Protein AF-A0A3D0KPG9-F1 (afdb_monomer)

Nearest PDB structures (foldseek):
  6wfm-assembly1_B  TM=2.813E-01  e=8.832E+00  Stenotrophomonas maltophilia K279a

Secondary structure (DSSP, 8-state):
-HHHHHHHHHHHHHHHHSTTSSS-HHHHHHHHHHHHHHHHHHTS-SSHHHHHHHHHHHHHHHH-GGGGPPPEEEEEEHHHHHHTT--STTSPEEEETTEEEEEEEEPPPHHHHHHHHHHTT-HHHHHHHHHHHH-----

Structure (mmCIF, N/CA/C/O backbone):
data_AF-A0A3D0KPG9-F1
#
_entry.id   AF-A0A3D0KPG9-F1
#
loop_
_atom_site.group_PDB
_atom_site.id
_atom_site.type_symbol
_atom_site.label_atom_id
_atom_site.label_alt_id
_atom_site.label_comp_id
_atom_site.label_asym_id
_atom_site.label_entity_id
_atom_site.label_seq_id
_atom_site.pdbx_PDB_ins_code
_atom_site.Cartn_x
_atom_site.Cartn_y
_atom_site.Cartn_z
_atom_site.occupancy
_atom_site.B_iso_or_equiv
_atom_site.auth_seq_id
_atom_site.auth_comp_id
_atom_site.auth_asym_id
_atom_site.auth_atom_id
_atom_site.pdbx_PDB_model_num
ATOM 1 N N . MET A 1 1 ? -11.110 31.122 -30.461 1.00 61.41 1 MET A N 1
ATOM 2 C CA . MET A 1 1 ? -11.518 29.719 -30.241 1.00 61.41 1 MET A CA 1
ATOM 3 C C . MET A 1 1 ? -10.305 28.814 -30.037 1.00 61.41 1 MET A C 1
ATOM 5 O O . MET A 1 1 ? -10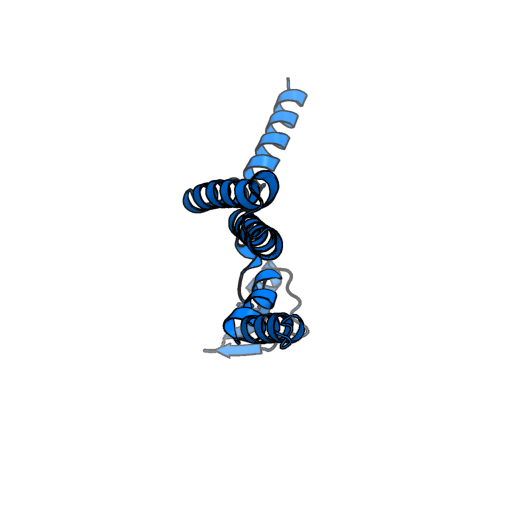.336 28.054 -29.087 1.00 61.41 1 MET A O 1
ATOM 9 N N . GLU A 1 2 ? -9.182 29.014 -30.742 1.00 79.12 2 GLU A N 1
ATOM 10 C CA . GLU A 1 2 ? -7.965 28.185 -30.573 1.00 79.12 2 GLU A CA 1
ATOM 11 C C . GLU A 1 2 ? -7.358 28.126 -29.157 1.00 79.12 2 GLU A C 1
ATOM 13 O O . GLU A 1 2 ? -6.892 27.072 -28.738 1.00 79.12 2 GLU A O 1
ATOM 18 N N . ILE A 1 3 ? -7.390 29.220 -28.383 1.00 84.44 3 ILE A N 1
ATOM 19 C CA . ILE A 1 3 ? -6.873 29.220 -26.997 1.00 84.44 3 ILE A CA 1
ATOM 20 C C . ILE A 1 3 ? -7.753 28.362 -26.074 1.00 84.44 3 ILE A C 1
ATOM 22 O O . ILE A 1 3 ? -7.243 27.682 -25.190 1.00 84.44 3 ILE A O 1
ATOM 26 N N . ILE A 1 4 ? -9.070 28.373 -26.292 1.00 85.38 4 ILE A N 1
ATOM 27 C CA . ILE A 1 4 ? -10.024 27.595 -25.491 1.00 85.38 4 ILE A CA 1
ATOM 28 C C . ILE A 1 4 ? -9.897 26.110 -25.843 1.00 85.38 4 ILE A C 1
ATOM 30 O O . ILE A 1 4 ? -9.859 25.283 -24.939 1.00 85.38 4 ILE A O 1
ATOM 34 N N . ASP A 1 5 ? -9.724 25.777 -27.123 1.00 86.88 5 ASP A N 1
ATOM 35 C CA . ASP A 1 5 ? -9.510 24.397 -27.572 1.00 86.88 5 ASP A CA 1
ATOM 36 C C . ASP A 1 5 ? -8.148 23.844 -27.121 1.00 86.88 5 ASP A C 1
ATOM 38 O O . ASP A 1 5 ? -8.049 22.685 -26.719 1.00 86.88 5 ASP A O 1
ATOM 42 N N . GLY A 1 6 ? -7.095 24.669 -27.130 1.00 86.00 6 GLY A N 1
ATOM 43 C CA . GLY A 1 6 ? -5.778 24.312 -26.594 1.00 86.00 6 GLY A CA 1
ATOM 44 C C . GLY A 1 6 ? -5.788 24.118 -25.075 1.00 86.00 6 GLY A C 1
ATOM 45 O O . GLY A 1 6 ? -5.205 23.161 -24.571 1.00 86.00 6 GLY A O 1
ATOM 46 N N . PHE A 1 7 ? -6.505 24.974 -24.345 1.00 90.06 7 PHE A N 1
ATOM 47 C CA . PHE A 1 7 ? -6.700 24.836 -22.901 1.00 90.06 7 PHE A CA 1
ATOM 48 C C . PHE A 1 7 ? -7.521 23.591 -22.547 1.00 90.06 7 PHE A C 1
ATOM 50 O O . PHE A 1 7 ? -7.141 22.841 -21.650 1.00 90.06 7 PHE A O 1
ATOM 57 N N . LEU A 1 8 ? -8.604 23.328 -23.283 1.00 87.12 8 LEU A N 1
ATOM 58 C CA . LEU A 1 8 ? -9.406 22.118 -23.117 1.00 87.12 8 LEU A CA 1
ATOM 59 C C . LEU A 1 8 ? -8.572 20.865 -23.388 1.00 87.12 8 LEU A C 1
ATOM 61 O O . LEU A 1 8 ? -8.614 19.953 -22.573 1.00 87.12 8 LEU A O 1
ATOM 65 N N . LYS A 1 9 ? -7.743 20.849 -24.441 1.00 88.38 9 LYS A N 1
ATOM 66 C CA . LYS A 1 9 ? -6.810 19.742 -24.717 1.00 88.38 9 LYS A CA 1
ATOM 67 C C . LYS A 1 9 ? -5.762 19.542 -23.625 1.00 88.38 9 LYS A C 1
ATOM 69 O O . LYS A 1 9 ? -5.415 18.406 -23.329 1.00 88.38 9 LYS A O 1
ATOM 74 N N . ALA A 1 10 ? -5.253 20.617 -23.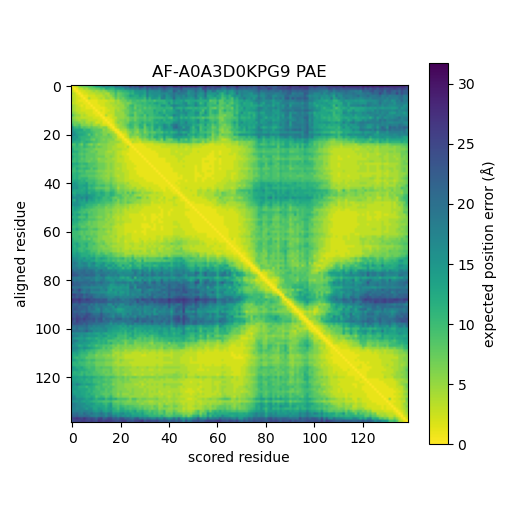027 1.00 87.38 10 ALA A N 1
ATOM 75 C CA . ALA A 1 10 ? -4.306 20.515 -21.920 1.00 87.38 10 ALA A CA 1
ATOM 76 C C . ALA A 1 10 ? -4.975 19.939 -20.662 1.00 87.38 10 ALA A C 1
ATOM 78 O O . ALA A 1 10 ? -4.402 19.073 -20.009 1.00 87.38 10 ALA A O 1
ATOM 79 N N . ILE A 1 11 ? -6.205 20.360 -20.348 1.00 86.62 11 ILE A N 1
ATOM 80 C CA . ILE A 1 11 ? -6.979 19.783 -19.240 1.00 86.62 11 ILE A CA 1
ATOM 81 C C . ILE A 1 11 ? -7.287 18.312 -19.509 1.00 86.62 11 ILE A C 1
ATOM 83 O O . ILE A 1 11 ? -7.071 17.485 -18.628 1.00 86.62 11 ILE A O 1
ATOM 87 N N . THR A 1 12 ? -7.768 17.965 -20.704 1.00 83.50 12 THR A N 1
ATOM 88 C CA . THR A 1 12 ? -8.061 16.565 -21.034 1.00 83.50 12 THR A CA 1
ATOM 89 C C . THR A 1 12 ? -6.792 15.726 -21.045 1.00 83.50 12 THR A C 1
ATOM 91 O O . THR A 1 12 ? -6.821 14.627 -20.514 1.00 83.50 12 THR A O 1
ATOM 94 N N . GLY A 1 13 ? -5.670 16.260 -21.536 1.00 82.62 13 GLY A N 1
ATOM 95 C CA . GLY A 1 13 ? -4.367 15.595 -21.494 1.00 82.62 13 GLY A CA 1
ATOM 96 C C . GLY A 1 13 ? -3.894 15.329 -20.067 1.00 82.62 13 GLY A C 1
ATOM 97 O O . GLY A 1 13 ? -3.505 14.212 -19.756 1.00 82.62 13 GLY A O 1
ATOM 98 N N . ILE A 1 14 ? -4.032 16.298 -19.154 1.00 84.50 14 ILE A N 1
ATOM 99 C CA . ILE A 1 14 ? -3.736 16.082 -17.729 1.00 84.50 14 ILE A CA 1
ATOM 100 C C . ILE A 1 14 ? -4.652 15.012 -17.142 1.00 84.50 14 ILE A C 1
ATOM 102 O O . ILE A 1 14 ? -4.190 14.206 -16.349 1.00 84.50 14 ILE A O 1
ATOM 106 N N . PHE A 1 15 ? -5.936 14.985 -17.499 1.00 76.31 15 PHE A N 1
ATOM 107 C CA . PHE A 1 15 ? -6.856 13.965 -16.996 1.00 76.31 15 PHE A CA 1
ATOM 108 C C . PHE A 1 15 ? -6.544 12.570 -17.558 1.00 76.31 15 PHE A C 1
ATOM 110 O O . PHE A 1 15 ? -6.539 11.611 -16.790 1.00 76.31 15 PHE A O 1
ATOM 117 N N . GLU A 1 16 ? -6.236 12.451 -18.848 1.00 76.12 16 GLU A N 1
ATOM 118 C CA . GLU A 1 16 ? -5.851 11.197 -19.514 1.00 76.12 16 GLU A CA 1
ATOM 119 C C . GLU A 1 16 ? -4.507 10.655 -19.017 1.00 76.12 16 GLU A C 1
ATOM 121 O O . GLU A 1 16 ? -4.374 9.452 -18.796 1.00 76.12 16 GLU A O 1
ATOM 126 N N . GLU A 1 17 ? -3.533 11.532 -18.779 1.00 72.62 17 GLU A N 1
ATOM 127 C CA . GLU A 1 17 ? -2.222 11.172 -18.229 1.00 72.62 17 GLU A CA 1
ATOM 128 C C . GLU A 1 17 ? -2.231 11.048 -16.704 1.00 72.62 17 GLU A C 1
ATOM 130 O O . GLU A 1 17 ? -1.383 10.358 -16.129 1.00 72.62 17 GLU A O 1
ATOM 135 N N . SER A 1 18 ? -3.193 11.677 -16.019 1.00 71.31 18 SER A N 1
ATOM 136 C CA . SER A 1 18 ? -3.400 11.437 -14.599 1.00 71.31 18 SER A CA 1
ATOM 137 C C . SER A 1 18 ? -3.778 9.972 -14.464 1.00 71.31 18 SER A C 1
ATOM 139 O O . SER A 1 18 ? -4.854 9.545 -14.880 1.00 71.31 18 SER A O 1
ATOM 141 N N . GLY A 1 19 ? -2.894 9.178 -13.861 1.00 69.25 19 GLY A N 1
ATOM 142 C CA . GLY A 1 19 ? -3.098 7.746 -13.613 1.00 69.25 19 GLY A CA 1
ATOM 143 C C . GLY A 1 19 ? -4.346 7.405 -12.782 1.00 69.25 19 GLY A C 1
ATOM 144 O O . GLY A 1 19 ? -4.512 6.264 -12.382 1.00 69.25 19 GLY A O 1
ATOM 145 N N . LEU A 1 20 ? -5.213 8.389 -12.523 1.00 72.56 20 LEU A N 1
ATOM 146 C CA . LEU A 1 20 ? -6.569 8.284 -12.019 1.00 72.56 20 LEU A CA 1
ATOM 147 C C . LEU A 1 20 ? -7.549 7.714 -13.045 1.00 72.56 20 LEU A C 1
ATOM 149 O O . LEU A 1 20 ? -8.514 7.103 -12.607 1.00 72.56 20 LEU A O 1
ATOM 153 N N . LEU A 1 21 ? -7.354 7.899 -14.359 1.00 68.50 21 LEU A N 1
ATOM 154 C CA . LEU A 1 21 ? -8.249 7.341 -15.394 1.00 68.50 21 LEU A CA 1
ATOM 155 C C . LEU A 1 21 ? -7.863 5.926 -15.842 1.00 68.50 21 LEU A C 1
ATOM 157 O O . LEU A 1 21 ? -8.676 5.222 -16.435 1.00 68.50 21 LEU A O 1
ATOM 161 N N . THR A 1 22 ? -6.647 5.483 -15.527 1.00 76.00 22 THR A N 1
ATOM 162 C CA . THR A 1 2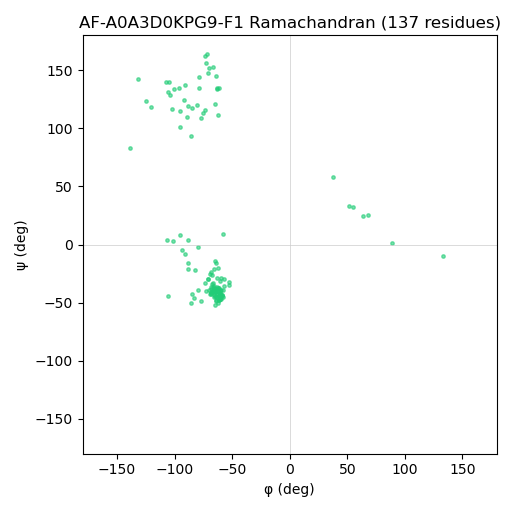2 ? -6.157 4.135 -15.853 1.00 76.00 22 THR A CA 1
ATOM 163 C C . THR A 1 22 ? -6.480 3.099 -14.768 1.00 76.00 22 THR A C 1
ATOM 165 O O . THR A 1 22 ? -6.077 1.940 -14.876 1.00 76.00 22 THR A O 1
ATOM 168 N N . LEU A 1 23 ? -7.212 3.492 -13.719 1.00 83.56 23 LEU A N 1
ATOM 169 C CA . LEU A 1 23 ? -7.560 2.631 -12.590 1.00 83.56 23 LEU A CA 1
ATOM 170 C C . LEU A 1 23 ? -8.719 1.686 -12.923 1.00 83.56 23 LEU A C 1
ATOM 172 O O . LEU A 1 23 ? -9.686 2.050 -13.592 1.00 83.56 23 LEU A O 1
ATOM 176 N N . ASN A 1 24 ? -8.669 0.469 -12.379 1.00 88.38 24 ASN A N 1
ATOM 177 C CA . ASN A 1 24 ? -9.790 -0.460 -12.485 1.00 88.38 24 ASN A CA 1
ATOM 178 C C . ASN A 1 24 ? -10.973 0.020 -11.637 1.00 88.38 24 ASN A C 1
ATOM 180 O O . ASN A 1 24 ? -10.798 0.615 -10.574 1.00 88.38 24 ASN A O 1
ATOM 184 N N . TRP A 1 25 ? -12.193 -0.348 -12.037 1.00 90.88 25 TRP A N 1
ATOM 185 C CA . TRP A 1 25 ? -13.412 -0.049 -11.271 1.00 90.88 25 TRP A CA 1
ATOM 186 C C . TRP A 1 25 ? -13.324 -0.515 -9.796 1.00 90.88 25 TRP A C 1
ATOM 188 O O . TRP A 1 25 ? -13.831 0.151 -8.895 1.00 90.88 25 TRP A O 1
ATOM 198 N N . GLN A 1 26 ? -12.601 -1.615 -9.541 1.00 93.69 26 GLN A N 1
ATOM 199 C CA . GLN A 1 26 ? -12.308 -2.157 -8.207 1.00 93.69 26 GLN A CA 1
ATOM 200 C C . GLN A 1 26 ? -11.547 -1.165 -7.314 1.00 93.69 26 GLN A C 1
ATOM 202 O O . GLN A 1 26 ? -11.844 -1.059 -6.124 1.00 93.69 26 GLN A O 1
ATOM 207 N N . ASN A 1 27 ? -10.597 -0.411 -7.877 1.00 92.75 27 ASN A N 1
ATOM 208 C CA . ASN A 1 27 ? -9.831 0.580 -7.129 1.00 92.75 27 ASN A CA 1
ATOM 209 C C . ASN A 1 27 ? -10.738 1.708 -6.632 1.00 92.75 27 ASN A C 1
ATOM 211 O O . ASN A 1 27 ? -10.635 2.099 -5.474 1.00 92.75 27 ASN A O 1
ATOM 215 N N . TYR A 1 28 ? -11.691 2.167 -7.448 1.00 92.50 28 TYR A N 1
ATOM 216 C CA . TYR A 1 28 ? -12.658 3.185 -7.021 1.00 92.50 28 TYR A CA 1
ATOM 217 C C . TYR A 1 28 ? -13.592 2.684 -5.915 1.00 92.50 28 TYR A C 1
ATOM 219 O O . TYR A 1 28 ? -13.889 3.431 -4.982 1.00 92.50 28 TYR A O 1
ATOM 227 N N . VAL A 1 29 ? -14.013 1.414 -5.965 1.00 95.50 29 VAL A N 1
ATOM 228 C CA . VAL A 1 29 ? -14.790 0.796 -4.875 1.00 95.50 29 VAL A CA 1
ATOM 229 C C . VAL A 1 29 ? -13.982 0.799 -3.578 1.00 95.50 29 VAL A C 1
ATOM 231 O O . VAL A 1 29 ? -14.480 1.226 -2.538 1.00 95.50 29 VAL A O 1
ATOM 234 N N . MET A 1 30 ? -12.717 0.388 -3.632 1.00 95.81 30 MET A N 1
ATOM 235 C CA . MET A 1 30 ? -11.844 0.385 -2.458 1.00 95.81 30 MET A CA 1
ATOM 236 C C . MET A 1 30 ? -11.521 1.797 -1.955 1.00 95.81 30 MET A C 1
ATOM 238 O O . MET A 1 30 ? -11.434 1.998 -0.746 1.00 95.81 30 MET A O 1
ATOM 242 N N . ILE A 1 31 ? -11.415 2.793 -2.841 1.00 95.00 31 ILE A N 1
ATOM 243 C CA . ILE A 1 31 ? -11.294 4.208 -2.460 1.00 95.00 31 ILE A CA 1
ATOM 244 C C . ILE A 1 31 ? -12.535 4.645 -1.675 1.00 95.00 31 ILE A C 1
ATOM 246 O O . ILE A 1 31 ? -12.395 5.206 -0.587 1.00 95.00 31 ILE A O 1
ATOM 250 N N . ALA A 1 32 ? -13.741 4.329 -2.155 1.00 96.12 32 ALA A N 1
ATOM 251 C CA . ALA A 1 32 ? -14.974 4.637 -1.432 1.00 96.12 32 ALA A CA 1
ATOM 252 C C . ALA A 1 32 ? -14.997 3.978 -0.041 1.00 96.12 32 ALA A C 1
ATOM 254 O O . ALA A 1 32 ? -15.304 4.642 0.950 1.00 96.12 32 ALA A O 1
ATOM 255 N N . VAL A 1 33 ? -14.590 2.707 0.059 1.00 96.94 33 VAL A N 1
ATOM 256 C CA . VAL A 1 33 ? -14.458 2.002 1.346 1.00 96.94 33 VAL A CA 1
ATOM 257 C C . VAL A 1 33 ? -13.430 2.684 2.251 1.00 96.94 33 VAL A C 1
ATOM 259 O O . VAL A 1 33 ? -13.713 2.912 3.426 1.00 96.94 33 VAL A O 1
ATOM 262 N N . SER A 1 34 ? -12.266 3.071 1.726 1.00 96.69 34 SER A N 1
ATOM 263 C CA . SER A 1 34 ? -11.226 3.742 2.515 1.00 96.69 34 SER A CA 1
ATOM 264 C C . SER A 1 34 ? -11.705 5.079 3.091 1.00 96.69 34 SER A C 1
ATOM 266 O O . SER A 1 34 ? -11.439 5.376 4.253 1.00 96.69 34 SER A O 1
ATOM 268 N N . ILE A 1 35 ? -12.506 5.843 2.340 1.00 97.06 35 ILE A N 1
ATOM 269 C CA . ILE A 1 35 ? -13.119 7.093 2.809 1.00 97.06 35 ILE A CA 1
ATOM 270 C C . ILE A 1 35 ? -14.137 6.819 3.922 1.00 97.06 35 ILE A C 1
ATOM 272 O O . ILE A 1 35 ? -14.173 7.547 4.917 1.00 97.06 35 ILE A O 1
ATOM 276 N N . VAL A 1 36 ? -14.935 5.753 3.805 1.00 96.94 36 VAL A N 1
ATOM 277 C CA . VAL A 1 36 ? -15.856 5.331 4.874 1.00 96.94 36 VAL A CA 1
ATOM 278 C C . VAL A 1 36 ? -15.081 4.973 6.144 1.00 96.94 36 VAL A C 1
ATOM 280 O O . VAL A 1 36 ? -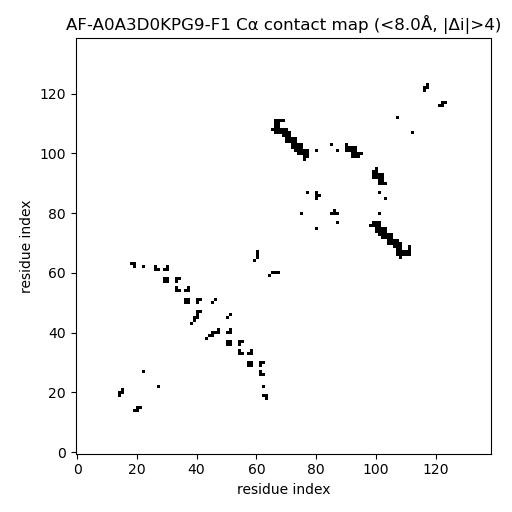15.458 5.416 7.229 1.00 96.94 36 VAL A O 1
ATOM 283 N N . LEU A 1 37 ? -13.978 4.231 6.032 1.00 96.50 37 LEU A N 1
ATOM 284 C CA . LEU A 1 37 ? -13.138 3.878 7.181 1.00 96.50 37 LEU A CA 1
ATOM 285 C C . LEU A 1 37 ? -12.457 5.107 7.805 1.00 96.50 37 LEU A C 1
ATOM 287 O O . LEU A 1 37 ? -12.449 5.232 9.029 1.00 96.50 37 LEU A O 1
ATOM 291 N N . LEU A 1 38 ? -11.973 6.058 6.997 1.00 96.56 38 LEU A N 1
ATOM 292 C CA . LEU A 1 38 ? -11.459 7.347 7.484 1.00 96.56 38 LEU A CA 1
ATOM 293 C C . LEU A 1 38 ? -12.534 8.119 8.263 1.00 96.56 38 LEU A C 1
ATOM 295 O O . LEU A 1 38 ? -12.268 8.643 9.344 1.00 96.56 38 LEU A O 1
ATOM 299 N N . TYR A 1 39 ? -13.769 8.154 7.755 1.00 96.44 39 TYR A N 1
ATOM 300 C CA . TYR A 1 39 ? -14.894 8.787 8.444 1.00 96.44 39 TYR A CA 1
ATOM 301 C C . TYR A 1 39 ? -15.195 8.123 9.796 1.00 96.44 39 TYR A C 1
ATOM 303 O O . TYR A 1 39 ? -15.436 8.817 10.789 1.00 96.44 39 TYR A O 1
ATOM 311 N N . LEU A 1 40 ? -15.161 6.790 9.855 1.00 96.62 40 LEU A N 1
ATOM 312 C CA . LEU A 1 40 ? -15.343 6.030 11.093 1.00 96.62 40 LEU A CA 1
ATOM 313 C C . LEU A 1 40 ? -14.225 6.308 12.109 1.00 96.62 40 LEU A C 1
ATOM 315 O O . LEU A 1 40 ? -14.527 6.505 13.287 1.00 96.62 40 LEU A O 1
ATOM 319 N N . ALA A 1 41 ? -12.975 6.402 11.655 1.00 96.25 41 ALA A N 1
ATOM 320 C CA . ALA A 1 41 ? -11.829 6.705 12.510 1.00 96.25 41 ALA A CA 1
ATOM 321 C C . ALA A 1 41 ? -11.903 8.126 13.094 1.00 96.25 41 ALA A C 1
ATOM 323 O O . ALA A 1 41 ? -11.689 8.316 14.286 1.00 96.25 41 ALA A O 1
ATOM 324 N N . ILE A 1 42 ? -12.242 9.130 12.274 1.00 96.12 42 ILE A N 1
ATOM 325 C CA . ILE A 1 42 ? -12.184 10.547 12.674 1.00 96.12 42 ILE A CA 1
ATOM 326 C C . ILE A 1 42 ? -13.459 10.990 13.393 1.00 96.12 42 ILE A C 1
ATOM 328 O O . ILE A 1 42 ? -13.396 11.598 14.458 1.00 96.12 42 ILE A O 1
ATOM 332 N N . LYS A 1 43 ? -14.639 10.724 12.826 1.00 96.38 43 LYS A N 1
ATOM 333 C CA . LYS A 1 43 ? -15.890 11.238 13.403 1.00 96.38 43 LYS A CA 1
ATOM 334 C C . LYS A 1 43 ? -16.423 10.336 14.503 1.00 96.38 43 LYS A C 1
ATOM 336 O O . LYS A 1 43 ? -16.908 10.833 15.513 1.00 96.38 43 LYS A O 1
ATOM 341 N N . LYS A 1 44 ? -16.388 9.019 14.286 1.00 93.19 44 LYS A N 1
ATOM 342 C CA . LYS A 1 44 ? -16.921 8.045 15.247 1.00 93.19 44 LYS A CA 1
ATOM 343 C C . LYS A 1 44 ? -15.873 7.501 16.215 1.00 93.19 44 LYS A C 1
ATOM 345 O O . LYS A 1 44 ? -16.257 6.785 17.131 1.00 93.19 44 LYS A O 1
ATOM 350 N N . GLN A 1 45 ? -14.599 7.872 16.048 1.00 91.94 45 GLN A N 1
ATOM 351 C CA . GLN A 1 45 ? -13.511 7.508 16.960 1.00 91.94 45 GLN A CA 1
ATOM 352 C C . GLN A 1 45 ? -13.391 5.988 17.170 1.00 91.94 45 GLN A C 1
ATOM 354 O O . GLN A 1 45 ? -13.001 5.526 18.240 1.00 91.94 45 GLN A O 1
ATOM 359 N N . TYR A 1 46 ? -13.724 5.193 16.147 1.00 92.44 46 TYR A N 1
ATOM 360 C CA . TYR A 1 46 ? -13.453 3.759 16.175 1.00 92.44 46 TYR A CA 1
ATOM 361 C C . TYR A 1 46 ? -11.959 3.537 15.939 1.00 92.44 46 TYR A C 1
ATOM 363 O O . TYR A 1 46 ? -11.465 3.847 14.857 1.00 92.44 46 TYR A O 1
ATOM 371 N N . GLU A 1 47 ? -11.261 3.047 16.969 1.00 92.75 47 GLU A N 1
ATOM 372 C CA . GLU A 1 47 ? -9.823 2.729 16.971 1.00 92.75 47 GLU A CA 1
ATOM 373 C C . GLU A 1 47 ? -8.970 3.725 16.161 1.00 92.75 47 GLU A C 1
ATOM 375 O O . GLU A 1 47 ? -8.273 3.332 15.223 1.00 92.75 47 GLU A O 1
ATOM 380 N N . PRO A 1 48 ? -9.006 5.030 16.491 1.00 90.12 48 PRO A N 1
ATOM 381 C CA . PRO A 1 48 ? -8.441 6.075 15.638 1.00 90.12 48 PRO A CA 1
ATOM 382 C C . PRO A 1 48 ? -6.938 5.889 15.399 1.00 90.12 48 PRO A C 1
ATOM 384 O O . PRO A 1 48 ? -6.430 6.251 14.344 1.00 90.12 48 PRO A O 1
ATOM 387 N N . LEU A 1 49 ? -6.238 5.276 16.356 1.00 92.50 49 LEU A N 1
ATOM 388 C CA . LEU A 1 49 ? -4.804 5.000 16.292 1.00 92.50 49 LEU A CA 1
ATOM 389 C C . LEU A 1 49 ? -4.436 3.967 15.217 1.00 92.50 49 LEU A C 1
ATOM 391 O O . LEU A 1 49 ? -3.377 4.087 14.610 1.00 92.50 49 LEU A O 1
ATOM 395 N N . LEU A 1 50 ? -5.293 2.971 14.969 1.00 92.94 50 LEU A N 1
ATOM 396 C CA . LEU A 1 50 ? -5.024 1.889 14.013 1.00 92.94 50 LEU A CA 1
ATOM 397 C C . LEU A 1 50 ? -5.827 2.056 12.723 1.00 92.94 50 LEU A C 1
ATOM 399 O O . LEU A 1 50 ? -5.280 1.927 11.627 1.00 92.94 50 LEU A O 1
ATOM 403 N N . LEU A 1 51 ? -7.113 2.392 12.835 1.00 95.00 51 LEU A N 1
ATOM 404 C CA . LEU A 1 51 ? -8.026 2.474 11.700 1.00 95.00 51 LEU A CA 1
ATOM 405 C C . LEU A 1 51 ? -7.655 3.614 10.744 1.00 95.00 51 LEU A C 1
ATOM 407 O O . LEU A 1 51 ? -7.759 3.442 9.532 1.00 95.00 51 LEU A O 1
ATOM 411 N N . LEU A 1 52 ? -7.185 4.757 11.262 1.00 95.81 52 LEU A N 1
ATOM 412 C CA . LEU A 1 52 ? -6.797 5.902 10.434 1.00 95.81 52 LEU A CA 1
ATOM 413 C C . LEU A 1 52 ? -5.577 5.579 9.541 1.00 95.81 52 LEU A C 1
ATOM 415 O O . LEU A 1 52 ? -5.705 5.740 8.324 1.00 95.81 52 LEU A O 1
ATOM 419 N N . PRO A 1 53 ? -4.437 5.069 10.063 1.00 94.69 53 PRO A N 1
ATOM 420 C CA . PRO A 1 53 ? -3.332 4.621 9.213 1.00 94.69 53 PRO A CA 1
ATOM 421 C C . PRO A 1 53 ? -3.721 3.528 8.213 1.00 94.69 53 PRO A C 1
ATOM 423 O O . PRO A 1 53 ? -3.281 3.572 7.064 1.00 94.69 53 PRO A O 1
ATOM 426 N N . ILE A 1 54 ? -4.564 2.569 8.615 1.00 95.31 54 ILE A N 1
ATOM 427 C CA . ILE A 1 54 ? -5.024 1.489 7.726 1.00 95.31 54 ILE A CA 1
ATOM 428 C C . ILE A 1 54 ? -5.849 2.055 6.569 1.00 95.31 54 ILE A C 1
ATOM 430 O O . ILE A 1 54 ? -5.595 1.732 5.407 1.00 95.31 54 ILE A O 1
ATOM 434 N N . ALA A 1 55 ? -6.818 2.921 6.865 1.00 96.69 55 ALA A N 1
ATOM 435 C CA . ALA A 1 55 ? -7.675 3.526 5.856 1.00 96.69 55 ALA A CA 1
ATOM 436 C C . ALA A 1 55 ? -6.880 4.443 4.914 1.00 96.69 55 ALA A C 1
ATOM 438 O O . ALA A 1 55 ? -7.095 4.422 3.704 1.00 96.69 55 ALA A O 1
ATOM 439 N N . PHE A 1 56 ? -5.901 5.182 5.439 1.00 96.06 56 PHE A N 1
ATOM 440 C CA . PHE A 1 56 ? -4.996 5.990 4.624 1.00 96.06 56 PHE A CA 1
ATOM 441 C C . PHE A 1 56 ? -4.106 5.132 3.712 1.00 96.06 56 PHE A C 1
ATOM 443 O O . PHE A 1 56 ? -3.987 5.415 2.521 1.00 96.06 56 PHE A O 1
ATOM 450 N N . GLY A 1 57 ? -3.538 4.039 4.228 1.00 95.00 57 GLY A N 1
ATOM 451 C CA . GLY A 1 57 ? -2.777 3.083 3.421 1.00 95.00 57 GLY A CA 1
ATOM 452 C C . GLY A 1 57 ? -3.622 2.467 2.304 1.00 95.00 57 GLY A C 1
ATOM 453 O O . GLY A 1 57 ? -3.176 2.414 1.159 1.00 95.00 57 GLY A O 1
ATOM 454 N N . MET A 1 58 ? -4.865 2.077 2.613 1.00 94.94 58 MET A N 1
ATOM 455 C CA . MET A 1 58 ? -5.839 1.566 1.641 1.00 94.94 58 MET A CA 1
ATOM 456 C C . MET A 1 58 ? -6.164 2.596 0.553 1.00 94.94 58 MET A C 1
ATOM 458 O O . MET A 1 58 ? -6.254 2.230 -0.618 1.00 94.94 58 MET A O 1
ATOM 462 N N . LEU A 1 59 ? -6.308 3.872 0.914 1.00 95.38 59 LEU A N 1
ATOM 463 C CA . LEU A 1 59 ? -6.532 4.954 -0.043 1.00 95.38 59 LEU A CA 1
ATOM 464 C C . LEU A 1 59 ? -5.345 5.087 -1.010 1.00 95.38 59 LEU A C 1
ATOM 466 O O . LEU A 1 59 ? -5.542 5.078 -2.223 1.00 95.38 59 LEU A O 1
ATOM 470 N N . LEU A 1 60 ? -4.115 5.151 -0.489 1.00 94.06 60 LEU A N 1
ATOM 471 C CA . LEU A 1 60 ? -2.912 5.359 -1.302 1.00 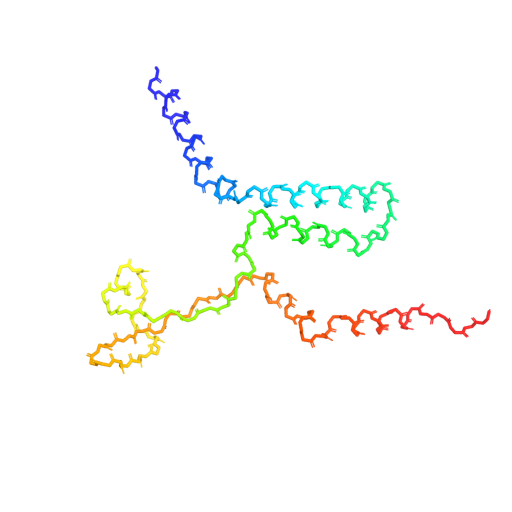94.06 60 LEU A CA 1
ATOM 472 C C . LEU A 1 60 ? -2.657 4.227 -2.303 1.00 94.06 60 LEU A C 1
ATOM 474 O O . LEU A 1 60 ? -2.387 4.504 -3.471 1.00 94.06 60 LEU A O 1
ATOM 478 N N . VAL A 1 61 ? -2.772 2.962 -1.884 1.00 93.12 61 VAL A N 1
ATOM 479 C CA . VAL A 1 61 ? -2.536 1.819 -2.791 1.00 93.12 61 VAL A CA 1
ATOM 480 C C . VAL A 1 61 ? -3.594 1.702 -3.884 1.00 93.12 61 VAL A C 1
ATOM 482 O O . VAL A 1 61 ? -3.310 1.160 -4.946 1.00 93.12 61 VAL A O 1
ATOM 485 N N . ASN A 1 62 ? -4.809 2.202 -3.650 1.00 92.81 62 ASN A N 1
ATOM 486 C CA . ASN A 1 62 ? -5.859 2.196 -4.667 1.00 92.81 62 ASN A CA 1
ATOM 487 C C . ASN A 1 62 ? -5.833 3.440 -5.558 1.00 92.81 62 ASN A C 1
ATOM 489 O O . ASN A 1 62 ? -6.347 3.380 -6.669 1.00 92.81 62 ASN A O 1
ATOM 493 N N . LEU A 1 63 ? -5.213 4.531 -5.106 1.00 91.50 63 LEU A N 1
ATOM 494 C CA . LEU A 1 63 ? -4.976 5.725 -5.915 1.00 91.50 63 LEU A CA 1
ATOM 495 C C . LEU A 1 63 ? -3.769 5.556 -6.848 1.00 91.50 63 LEU A C 1
ATOM 497 O O . LEU A 1 63 ? -3.806 5.999 -7.990 1.00 91.50 63 LEU A O 1
ATOM 501 N N . TYR A 1 64 ? -2.702 4.912 -6.365 1.00 90.31 64 TYR A N 1
ATOM 502 C CA . TYR A 1 64 ? -1.478 4.668 -7.127 1.00 90.31 64 TYR A CA 1
ATOM 503 C C . TYR A 1 64 ? -0.936 3.249 -6.867 1.00 90.31 64 TYR A C 1
ATOM 505 O O . TYR A 1 64 ? -0.033 3.071 -6.047 1.00 90.31 64 TYR A O 1
ATOM 513 N N . PRO A 1 65 ? -1.451 2.220 -7.569 1.00 88.56 65 PRO A N 1
ATOM 514 C CA . PRO A 1 65 ? -1.104 0.817 -7.310 1.00 88.56 65 PRO A CA 1
ATOM 515 C C . PRO A 1 65 ? 0.391 0.485 -7.403 1.00 88.56 65 PRO A C 1
ATOM 517 O O . PRO A 1 65 ? 0.882 -0.376 -6.670 1.00 88.56 65 PRO A O 1
ATOM 520 N N . ALA A 1 66 ? 1.144 1.201 -8.244 1.00 87.94 66 ALA A N 1
ATOM 521 C CA . ALA A 1 66 ? 2.570 0.947 -8.448 1.00 87.94 66 ALA A CA 1
ATOM 522 C C . ALA A 1 66 ? 3.434 1.191 -7.193 1.00 87.94 66 ALA A C 1
ATOM 524 O O . ALA A 1 66 ? 4.546 0.672 -7.104 1.00 87.94 66 ALA A O 1
ATOM 525 N N . ILE A 1 67 ? 2.923 1.893 -6.172 1.00 89.88 67 ILE A N 1
ATOM 526 C CA . ILE A 1 67 ? 3.613 2.079 -4.882 1.00 89.88 67 ILE A CA 1
ATOM 527 C C . ILE A 1 67 ? 3.810 0.775 -4.088 1.00 89.88 67 ILE A C 1
ATOM 529 O O . ILE A 1 67 ? 4.578 0.746 -3.123 1.00 89.88 67 ILE A O 1
ATOM 533 N N . MET A 1 68 ? 3.115 -0.296 -4.481 1.00 92.38 68 MET A N 1
ATOM 534 C CA . MET A 1 68 ? 3.201 -1.626 -3.877 1.00 92.38 68 MET A CA 1
ATOM 535 C C . MET A 1 68 ? 3.949 -2.629 -4.771 1.00 92.38 68 MET A C 1
ATOM 537 O O . MET A 1 68 ? 4.039 -3.809 -4.422 1.00 92.38 68 MET A O 1
ATOM 541 N N . ASN A 1 69 ? 4.494 -2.193 -5.913 1.00 91.75 69 ASN A N 1
ATOM 542 C CA . ASN A 1 69 ? 5.189 -3.099 -6.821 1.00 91.75 69 ASN A CA 1
ATOM 543 C C . ASN A 1 69 ? 6.433 -3.703 -6.148 1.00 91.7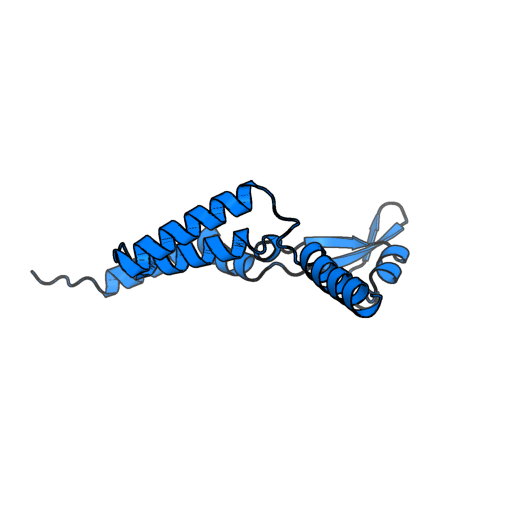5 69 ASN A C 1
ATOM 545 O O . ASN A 1 69 ? 7.204 -2.971 -5.514 1.00 91.75 69 ASN A O 1
ATOM 549 N N . PRO A 1 70 ? 6.649 -5.024 -6.280 1.00 89.88 70 PRO A N 1
ATOM 550 C CA . PRO A 1 70 ? 7.880 -5.650 -5.830 1.00 89.88 70 PRO A CA 1
ATOM 551 C C . PRO A 1 70 ? 9.065 -5.171 -6.681 1.00 89.88 70 PRO A C 1
ATOM 553 O O . PRO A 1 70 ? 8.877 -4.838 -7.853 1.00 89.88 70 PRO A O 1
ATOM 556 N N . PRO A 1 71 ? 10.291 -5.173 -6.130 1.00 89.44 71 PRO A N 1
ATOM 557 C CA . PRO A 1 71 ? 11.482 -4.975 -6.939 1.00 89.44 71 PRO A CA 1
ATOM 558 C C . PRO A 1 71 ? 11.584 -6.101 -7.972 1.00 89.44 71 PRO A C 1
ATOM 560 O O . PRO A 1 71 ? 11.403 -7.277 -7.642 1.00 89.44 71 PRO A O 1
ATOM 563 N N . SER A 1 72 ? 11.884 -5.746 -9.215 1.00 84.25 72 SER A N 1
ATOM 564 C CA . SER A 1 72 ? 12.007 -6.695 -10.321 1.00 84.25 72 SER A CA 1
ATOM 565 C C . SER A 1 72 ? 13.284 -6.438 -11.098 1.00 84.25 72 SER A C 1
ATOM 567 O O . SER A 1 72 ? 13.651 -5.290 -11.326 1.00 84.25 72 SER A O 1
ATOM 569 N N . VAL A 1 73 ? 13.936 -7.506 -11.547 1.00 82.50 73 VAL A N 1
ATOM 570 C CA . VAL A 1 73 ? 15.078 -7.413 -12.457 1.00 82.50 73 VAL A CA 1
ATOM 571 C C . VAL A 1 73 ? 14.586 -7.770 -13.847 1.00 82.50 73 VAL A C 1
ATOM 573 O O . VAL A 1 73 ? 14.129 -8.891 -14.075 1.00 82.50 73 VAL A O 1
ATOM 576 N N . GLN A 1 74 ? 14.650 -6.813 -14.767 1.00 80.00 74 GLN A N 1
ATOM 577 C CA . GLN A 1 74 ? 14.326 -7.059 -16.164 1.00 80.00 74 GLN A CA 1
ATOM 578 C C . GLN A 1 74 ? 15.611 -7.345 -16.940 1.00 80.00 74 GLN A C 1
ATOM 580 O O . GLN A 1 74 ? 16.608 -6.645 -16.788 1.00 80.00 74 GLN A O 1
ATOM 585 N N . LEU A 1 75 ? 15.583 -8.380 -17.777 1.00 78.19 75 LEU A N 1
ATOM 586 C CA . LEU A 1 75 ? 16.674 -8.717 -18.689 1.00 78.19 75 LEU A CA 1
ATOM 587 C C . LEU A 1 75 ? 16.449 -7.979 -20.010 1.00 78.19 75 LEU A C 1
ATOM 589 O O . LEU A 1 75 ? 15.519 -8.312 -20.745 1.00 78.19 75 LEU A O 1
ATOM 593 N N . LEU A 1 76 ? 17.276 -6.977 -20.301 1.00 76.12 76 LEU A N 1
ATOM 594 C CA . LEU A 1 76 ? 17.186 -6.177 -21.521 1.00 76.12 76 LEU A CA 1
ATOM 595 C C . LEU A 1 76 ? 18.312 -6.517 -22.485 1.00 76.12 76 LEU A C 1
ATOM 597 O O . LEU A 1 76 ? 19.454 -6.692 -22.087 1.00 76.12 76 LEU A O 1
ATOM 601 N N . THR A 1 77 ? 18.014 -6.576 -23.773 1.00 75.62 77 THR A N 1
ATOM 602 C CA . THR A 1 77 ? 19.058 -6.647 -24.808 1.00 75.62 77 THR A CA 1
ATOM 603 C C . THR A 1 77 ? 19.751 -5.291 -24.982 1.00 75.62 77 THR A C 1
ATOM 605 O O . THR A 1 77 ? 19.205 -4.258 -24.596 1.00 75.62 77 THR A O 1
ATOM 608 N N . ALA A 1 78 ? 20.934 -5.269 -25.609 1.00 70.19 78 ALA A N 1
ATOM 609 C CA . ALA A 1 78 ? 21.671 -4.027 -25.883 1.00 70.19 78 ALA A CA 1
ATOM 610 C C . ALA A 1 78 ? 20.820 -2.964 -26.617 1.00 70.19 78 ALA A C 1
ATOM 612 O O . ALA A 1 78 ? 20.928 -1.773 -26.331 1.00 70.19 78 ALA A O 1
ATOM 613 N N . GLU A 1 79 ? 19.927 -3.400 -27.511 1.00 69.75 79 GLU A N 1
ATOM 614 C CA . GLU A 1 79 ? 18.999 -2.528 -28.241 1.00 69.75 79 GLU A CA 1
ATOM 615 C C . GLU A 1 79 ? 17.914 -1.935 -27.327 1.00 69.75 79 GLU A C 1
ATOM 617 O O . GLU A 1 79 ? 17.579 -0.755 -27.423 1.00 69.75 79 GLU A O 1
ATOM 622 N N . GLN A 1 80 ? 17.395 -2.729 -26.388 1.00 71.62 80 GLN A N 1
ATOM 623 C CA . GLN A 1 80 ? 16.375 -2.287 -25.434 1.00 71.62 80 GLN A CA 1
ATOM 624 C C . GLN A 1 80 ? 16.950 -1.359 -24.361 1.00 71.62 80 GLN A C 1
ATOM 626 O O . GLN A 1 80 ? 16.268 -0.429 -23.936 1.00 71.62 80 GLN A O 1
ATOM 631 N N . CYS A 1 81 ? 18.203 -1.563 -23.951 1.00 62.53 81 CYS A N 1
ATOM 632 C CA . CYS A 1 81 ? 18.893 -0.647 -23.043 1.00 62.53 81 CYS A CA 1
ATOM 633 C C . CYS A 1 81 ? 19.088 0.737 -23.674 1.00 62.53 81 CYS A C 1
ATOM 635 O O . CYS A 1 81 ? 18.855 1.744 -23.009 1.00 62.53 81 CYS A O 1
ATOM 637 N N . ALA A 1 82 ? 19.430 0.793 -24.967 1.00 66.38 82 ALA A N 1
ATOM 638 C CA . ALA A 1 82 ? 19.520 2.052 -25.706 1.00 66.38 82 ALA A CA 1
ATOM 639 C C . ALA A 1 82 ? 18.153 2.752 -25.831 1.00 66.38 82 ALA A C 1
ATOM 641 O O . ALA A 1 82 ? 18.076 3.969 -25.684 1.00 66.38 82 ALA A O 1
ATOM 642 N N . ALA A 1 83 ? 17.070 1.991 -26.037 1.00 67.38 83 ALA A N 1
ATOM 643 C CA . ALA A 1 83 ? 15.708 2.526 -26.128 1.00 67.38 83 ALA A CA 1
ATOM 644 C C . ALA A 1 83 ? 15.142 3.023 -24.783 1.00 67.38 83 ALA A C 1
ATOM 646 O O . ALA A 1 83 ? 14.328 3.942 -24.766 1.00 67.38 83 ALA A O 1
ATOM 647 N N . GLN A 1 84 ? 15.560 2.432 -23.660 1.00 68.50 84 GLN A N 1
ATOM 648 C CA . GLN A 1 84 ? 15.132 2.842 -22.316 1.00 68.50 84 GLN A CA 1
ATOM 649 C C . GLN A 1 84 ? 16.106 3.816 -21.631 1.00 68.50 84 GLN A C 1
ATOM 651 O O . GLN A 1 84 ? 15.928 4.109 -20.452 1.00 68.50 84 GLN A O 1
ATOM 656 N N . HIS A 1 85 ? 17.123 4.318 -22.346 1.00 67.44 85 HIS A N 1
ATOM 657 C CA . HIS A 1 85 ? 18.185 5.170 -21.789 1.00 67.44 85 HIS A CA 1
ATOM 658 C C . HIS A 1 85 ? 18.858 4.572 -20.539 1.00 67.44 85 HIS A C 1
ATOM 660 O O . HIS A 1 85 ? 19.273 5.292 -19.633 1.00 67.44 85 HIS A O 1
ATOM 666 N N . VAL A 1 86 ? 18.960 3.244 -20.484 1.00 66.56 86 VAL A N 1
ATOM 667 C CA . VAL A 1 86 ? 19.592 2.515 -19.381 1.00 66.56 86 VAL A CA 1
ATOM 668 C C . VAL A 1 86 ? 21.077 2.384 -19.701 1.00 66.56 86 VAL A C 1
ATOM 670 O O . VAL A 1 86 ? 21.448 1.805 -20.725 1.00 66.56 86 VAL A O 1
ATOM 673 N N . GLU A 1 87 ? 21.938 2.934 -18.846 1.00 64.69 87 GLU A N 1
ATOM 674 C CA . GLU A 1 87 ? 23.385 2.898 -19.053 1.00 64.69 87 GLU A CA 1
ATOM 675 C C . GLU A 1 87 ? 23.920 1.464 -18.989 1.00 64.69 87 GLU A C 1
ATOM 677 O O . GLU A 1 87 ? 23.831 0.793 -17.971 1.00 64.69 87 GLU A O 1
ATOM 682 N N . LEU A 1 88 ? 24.552 0.995 -20.068 1.00 63.16 88 LEU A N 1
ATOM 683 C CA . LEU A 1 88 ? 25.164 -0.341 -20.121 1.00 63.16 88 LEU A CA 1
ATOM 684 C C . LEU A 1 88 ? 26.299 -0.542 -19.097 1.00 63.16 88 LEU A C 1
ATOM 686 O O . LEU A 1 88 ? 26.673 -1.680 -18.801 1.00 63.16 88 LEU A O 1
ATOM 690 N N . ALA A 1 89 ? 26.886 0.545 -18.595 1.00 57.06 89 ALA A N 1
ATOM 691 C CA . ALA A 1 89 ? 28.033 0.522 -17.700 1.00 57.06 89 ALA A CA 1
ATOM 692 C C . ALA A 1 89 ? 27.577 0.368 -16.239 1.00 57.06 89 ALA A C 1
ATOM 694 O O . ALA A 1 89 ? 27.291 1.347 -15.563 1.00 57.06 89 ALA A O 1
ATOM 695 N N . GLY A 1 90 ? 27.528 -0.873 -15.746 1.00 63.72 90 GLY A N 1
ATOM 696 C CA . GLY A 1 90 ? 27.258 -1.169 -14.329 1.00 63.72 90 GLY A CA 1
ATOM 697 C C . GLY A 1 90 ? 26.216 -2.258 -14.079 1.00 63.72 90 GLY A C 1
ATOM 698 O O . GLY A 1 90 ? 26.095 -2.734 -12.952 1.00 63.72 90 GLY A O 1
ATOM 699 N N . HIS A 1 91 ? 25.503 -2.697 -15.118 1.00 69.00 91 HIS A N 1
ATOM 700 C CA . HIS A 1 91 ? 24.512 -3.768 -15.024 1.00 69.00 91 HIS A CA 1
ATOM 701 C C . HIS A 1 91 ? 25.121 -5.146 -15.302 1.00 69.00 91 HIS A C 1
ATOM 703 O O . HIS A 1 91 ? 25.919 -5.316 -16.228 1.00 69.00 91 HIS A O 1
ATOM 709 N N . ALA A 1 92 ? 24.739 -6.140 -14.494 1.00 69.00 92 ALA A N 1
ATOM 710 C CA . ALA A 1 92 ? 25.197 -7.514 -14.657 1.00 69.00 92 ALA A CA 1
ATOM 711 C C . ALA A 1 92 ? 24.715 -8.078 -16.002 1.00 69.00 92 ALA A C 1
ATOM 713 O O . ALA A 1 92 ? 23.558 -7.902 -16.384 1.00 69.00 92 ALA A O 1
ATOM 714 N N . GLN A 1 93 ? 25.616 -8.733 -16.735 1.00 76.94 93 GLN A N 1
ATOM 715 C CA . GLN A 1 93 ? 25.316 -9.305 -18.044 1.00 76.94 93 GLN A CA 1
ATOM 716 C C . GLN A 1 93 ? 25.075 -10.807 -17.930 1.00 76.94 93 GLN A C 1
ATOM 718 O O . GLN A 1 93 ? 25.874 -11.531 -17.333 1.00 76.94 93 GLN A O 1
ATOM 723 N N . ARG A 1 94 ? 24.015 -11.298 -18.570 1.00 75.06 94 ARG A N 1
ATOM 724 C CA . ARG A 1 94 ? 23.724 -12.725 -18.691 1.00 75.06 94 ARG A CA 1
ATOM 725 C C . ARG A 1 94 ? 23.571 -13.095 -20.158 1.00 75.06 94 ARG A C 1
ATOM 727 O O . ARG A 1 94 ? 22.740 -12.533 -20.862 1.00 75.06 94 ARG A O 1
ATOM 734 N N . VAL A 1 95 ? 24.366 -14.056 -20.623 1.00 77.94 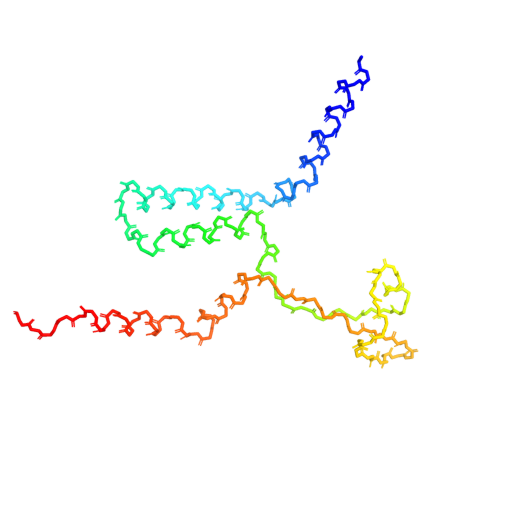95 VAL A N 1
ATOM 735 C CA . VAL A 1 95 ? 24.291 -14.551 -22.004 1.00 77.94 95 VAL A CA 1
ATOM 736 C C . VAL A 1 95 ? 23.416 -15.798 -22.030 1.00 77.94 95 VAL A C 1
ATOM 738 O O . VAL A 1 95 ? 23.764 -16.819 -21.438 1.00 77.94 95 VAL A O 1
ATOM 741 N N . ILE A 1 96 ? 22.269 -15.719 -22.705 1.00 77.44 96 ILE A N 1
ATOM 742 C CA . ILE A 1 96 ? 21.347 -16.848 -22.887 1.00 77.44 96 ILE A CA 1
ATOM 743 C C . ILE A 1 96 ? 21.203 -17.073 -24.392 1.00 77.44 96 ILE A C 1
ATOM 745 O O . ILE A 1 96 ? 20.778 -16.178 -25.115 1.00 77.44 96 ILE A O 1
ATOM 749 N N . GLY A 1 97 ? 21.599 -18.251 -24.881 1.00 76.62 97 GLY A N 1
ATOM 750 C CA . GLY A 1 97 ? 21.447 -18.606 -26.299 1.00 76.62 97 GLY A CA 1
ATOM 751 C C . GLY A 1 97 ? 22.252 -17.745 -27.286 1.00 76.62 97 GLY A C 1
ATOM 752 O O . GLY A 1 97 ? 21.857 -17.637 -28.439 1.00 76.62 97 GLY A O 1
ATOM 753 N N . GLY A 1 98 ? 23.357 -17.126 -26.852 1.00 76.12 98 GLY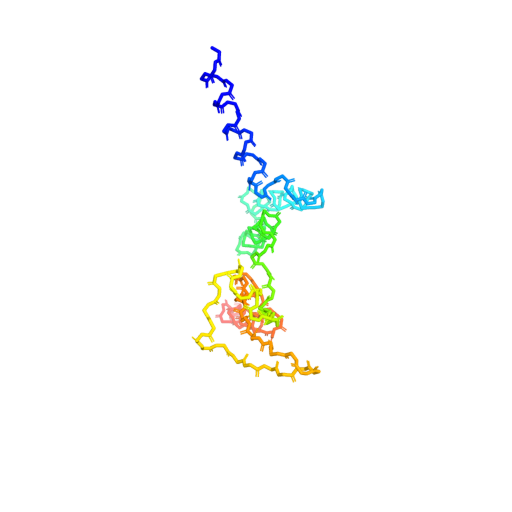 A N 1
ATOM 754 C CA . GLY A 1 98 ? 24.211 -16.282 -27.704 1.00 76.12 98 GLY A CA 1
ATOM 755 C C . GLY A 1 98 ? 23.814 -14.802 -27.768 1.00 76.12 98 GLY A C 1
ATOM 756 O O . GLY A 1 98 ? 24.486 -14.032 -28.447 1.00 76.12 98 GLY A O 1
ATOM 757 N N . VAL A 1 99 ? 22.770 -14.389 -27.040 1.00 76.19 99 VAL A N 1
ATOM 758 C CA . VAL A 1 99 ? 22.348 -12.986 -26.903 1.00 76.19 99 VAL A CA 1
ATOM 759 C C . VAL A 1 99 ? 22.742 -12.462 -25.517 1.00 76.19 99 VAL A C 1
ATOM 761 O O . VAL A 1 99 ? 22.492 -13.129 -24.510 1.00 76.19 99 VAL A O 1
ATOM 764 N N . THR A 1 100 ? 23.370 -11.282 -25.461 1.00 77.62 100 THR A N 1
ATOM 765 C CA . THR A 1 100 ? 23.764 -10.611 -24.210 1.00 77.62 100 THR A CA 1
ATOM 766 C C . THR A 1 100 ? 22.598 -9.806 -23.648 1.00 77.62 100 THR A C 1
ATOM 768 O O . THR A 1 100 ? 22.137 -8.850 -24.277 1.00 77.62 100 THR A O 1
ATOM 771 N N . TYR A 1 101 ? 22.150 -10.176 -22.451 1.00 78.56 101 TYR A N 1
ATOM 772 C CA . TYR A 1 101 ? 21.140 -9.448 -21.692 1.00 78.56 101 TYR A CA 1
ATOM 773 C C . TYR A 1 101 ? 21.792 -8.682 -20.540 1.00 78.56 101 TYR A C 1
ATOM 775 O O . TYR A 1 101 ? 22.676 -9.214 -19.877 1.00 78.56 101 TYR A O 1
ATOM 783 N N . TYR A 1 102 ? 21.334 -7.465 -20.284 1.00 75.75 102 TYR A N 1
ATOM 784 C CA . TYR A 1 102 ? 21.711 -6.604 -19.172 1.00 75.75 102 TYR A CA 1
ATOM 785 C C . TYR A 1 102 ? 20.592 -6.620 -18.135 1.00 75.75 102 TYR A C 1
ATOM 787 O O . TYR A 1 102 ? 19.421 -6.412 -18.460 1.00 75.75 102 TYR A O 1
ATOM 795 N N . GLU A 1 103 ? 20.948 -6.882 -16.885 1.00 79.81 103 GLU A N 1
ATOM 796 C CA . GLU A 1 103 ? 20.029 -6.847 -15.754 1.00 79.81 103 GLU A CA 1
ATOM 797 C C . GLU A 1 103 ? 19.751 -5.400 -15.348 1.00 79.81 103 GLU A C 1
ATOM 799 O O . GLU A 1 103 ? 20.609 -4.740 -14.767 1.00 79.81 103 GLU A O 1
ATOM 804 N N . ASN A 1 104 ? 18.541 -4.913 -15.619 1.00 80.31 104 ASN A N 1
ATOM 805 C CA . ASN A 1 104 ? 18.057 -3.633 -15.115 1.00 80.31 104 ASN A CA 1
ATOM 806 C C . ASN A 1 104 ? 17.238 -3.861 -13.829 1.00 80.31 104 ASN A C 1
ATOM 808 O O . ASN A 1 104 ? 16.080 -4.297 -13.909 1.00 80.31 104 ASN A O 1
ATOM 812 N N . PRO A 1 105 ? 17.811 -3.620 -12.635 1.00 77.81 105 PRO A N 1
ATOM 813 C CA . PRO A 1 105 ? 17.071 -3.699 -11.388 1.00 77.81 105 PRO A CA 1
ATOM 814 C C . PRO A 1 105 ? 16.137 -2.490 -11.260 1.00 77.81 105 PRO A C 1
ATOM 816 O O . PRO A 1 105 ? 16.572 -1.353 -11.115 1.00 77.81 105 PRO A O 1
ATOM 819 N N . THR A 1 106 ? 14.832 -2.743 -11.254 1.00 83.19 106 THR A N 1
ATOM 820 C CA . THR A 1 106 ? 13.816 -1.742 -10.915 1.00 83.19 106 THR A CA 1
ATOM 821 C C . THR A 1 106 ? 13.514 -1.821 -9.422 1.00 83.19 106 THR A C 1
ATOM 823 O O . THR A 1 106 ? 13.159 -2.886 -8.905 1.00 83.19 106 THR A O 1
ATOM 826 N N . TYR A 1 107 ? 13.659 -0.698 -8.717 1.00 84.44 107 TYR A N 1
ATOM 827 C CA . TYR A 1 107 ? 13.352 -0.613 -7.289 1.00 84.44 107 TYR A CA 1
ATOM 828 C C . TYR A 1 107 ? 11.862 -0.845 -7.019 1.00 84.44 107 TYR A C 1
ATOM 830 O O . TYR A 1 107 ? 11.000 -0.438 -7.798 1.00 84.44 107 TYR A O 1
ATOM 838 N N . GLY A 1 108 ? 11.564 -1.496 -5.892 1.00 87.69 108 GLY A N 1
ATOM 839 C CA . GLY A 1 108 ? 10.190 -1.674 -5.433 1.00 87.69 108 GLY A CA 1
ATOM 840 C C . GLY A 1 108 ? 9.589 -0.366 -4.920 1.00 87.69 108 GLY A C 1
ATOM 841 O O . GLY A 1 108 ? 10.299 0.595 -4.617 1.00 87.69 108 GLY A O 1
ATOM 842 N N . GLY A 1 109 ? 8.268 -0.331 -4.786 1.00 91.31 109 GLY A N 1
ATOM 843 C CA . GLY A 1 109 ? 7.580 0.826 -4.223 1.00 91.31 109 GLY A CA 1
ATOM 844 C C . GLY A 1 109 ? 7.783 0.967 -2.706 1.00 91.31 109 GLY A C 1
ATOM 845 O O . GLY A 1 109 ? 8.049 -0.001 -1.993 1.00 91.31 109 GLY A O 1
ATOM 846 N N . LEU A 1 110 ? 7.637 2.183 -2.172 1.00 91.44 110 LEU A N 1
ATOM 847 C CA . LEU A 1 110 ? 7.838 2.453 -0.740 1.00 91.44 110 LEU A CA 1
ATOM 848 C C . LEU A 1 110 ? 6.924 1.600 0.158 1.00 91.44 110 LEU A C 1
ATOM 850 O O . LEU A 1 110 ? 7.381 1.020 1.146 1.00 91.44 110 LEU A O 1
ATOM 854 N N . LEU A 1 111 ? 5.636 1.501 -0.190 1.00 93.69 111 LEU A N 1
ATOM 855 C CA . LEU A 1 111 ? 4.668 0.737 0.600 1.00 93.69 111 LEU A CA 1
ATOM 856 C C . LEU A 1 111 ? 4.930 -0.771 0.522 1.00 93.69 111 LEU A C 1
ATOM 858 O O . LEU A 1 111 ? 4.633 -1.473 1.487 1.00 93.69 111 LEU A O 1
ATOM 862 N N . TYR A 1 112 ? 5.566 -1.261 -0.549 1.00 94.50 112 TYR A N 1
ATOM 863 C CA . TYR A 1 112 ? 6.023 -2.650 -0.622 1.00 94.50 112 TYR A CA 1
ATOM 864 C C . TYR A 1 112 ? 7.035 -2.972 0.482 1.00 94.50 112 TYR A C 1
ATOM 866 O O . TYR A 1 112 ? 6.895 -3.992 1.161 1.00 94.50 112 TYR A O 1
ATOM 874 N N . TYR A 1 113 ? 8.033 -2.106 0.689 1.00 92.81 113 TYR A N 1
ATOM 875 C CA . TYR A 1 113 ? 9.054 -2.309 1.722 1.00 92.81 113 TYR A CA 1
ATOM 876 C C . TYR A 1 113 ? 8.477 -2.192 3.132 1.00 92.81 113 TYR A C 1
ATOM 878 O O . TYR A 1 113 ? 8.781 -3.030 3.978 1.00 92.81 113 TYR A O 1
ATOM 886 N N . LEU A 1 114 ? 7.586 -1.225 3.372 1.00 93.38 114 LEU A N 1
ATOM 887 C CA . LEU A 1 114 ? 6.866 -1.132 4.646 1.00 93.38 114 LEU A CA 1
ATOM 888 C C . LEU A 1 114 ? 6.022 -2.393 4.892 1.00 93.38 114 LEU A C 1
ATOM 890 O O . LEU A 1 114 ? 6.051 -2.959 5.980 1.00 93.38 114 LEU A O 1
ATOM 894 N N . TYR A 1 115 ? 5.344 -2.920 3.872 1.00 94.06 115 TYR A N 1
ATOM 895 C CA . TYR A 1 115 ? 4.550 -4.142 4.009 1.00 94.06 115 TYR A CA 1
ATOM 896 C C . TYR A 1 115 ? 5.388 -5.395 4.313 1.00 94.06 115 TYR A C 1
ATOM 898 O O . TYR A 1 115 ? 4.869 -6.346 4.905 1.00 94.06 115 TYR A O 1
ATOM 906 N N . GLN A 1 116 ? 6.693 -5.403 4.007 1.00 93.56 116 GLN A N 1
ATOM 907 C CA . GLN A 1 116 ? 7.571 -6.503 4.424 1.00 93.56 116 GLN A CA 1
ATOM 908 C C . GLN A 1 116 ? 7.625 -6.654 5.944 1.00 93.56 116 GLN A C 1
ATOM 910 O O . GLN A 1 116 ? 7.710 -7.778 6.421 1.00 93.56 116 GLN A O 1
ATOM 915 N N . GLY A 1 117 ? 7.487 -5.576 6.722 1.00 93.75 117 GLY A N 1
ATOM 916 C CA . GLY A 1 117 ? 7.417 -5.680 8.182 1.00 93.75 117 GLY A CA 1
ATOM 917 C C . GLY A 1 117 ? 6.198 -6.470 8.673 1.00 93.75 117 GLY A C 1
ATOM 918 O O . GLY A 1 117 ? 6.274 -7.142 9.701 1.00 93.75 117 GLY A O 1
ATOM 919 N N . VAL A 1 118 ? 5.098 -6.467 7.912 1.00 93.56 118 VAL A N 1
ATOM 920 C CA . VAL A 1 118 ? 3.937 -7.333 8.168 1.00 93.56 118 VAL A CA 1
ATOM 921 C C . VAL A 1 118 ? 4.215 -8.759 7.696 1.00 93.56 118 VAL A C 1
ATOM 923 O O . VAL A 1 118 ? 4.016 -9.696 8.464 1.00 93.56 118 VAL A O 1
ATOM 926 N N . LYS A 1 119 ? 4.713 -8.943 6.462 1.00 93.38 119 LYS A N 1
ATOM 927 C CA . LYS A 1 119 ? 4.984 -10.279 5.890 1.00 93.38 119 LYS A CA 1
ATOM 928 C C . LYS A 1 119 ? 6.036 -11.075 6.658 1.00 93.38 119 LYS A C 1
ATOM 930 O O . LYS A 1 119 ? 5.900 -12.284 6.796 1.00 93.38 119 LYS A O 1
ATOM 935 N N . LEU A 1 120 ? 7.068 -10.400 7.149 1.00 95.50 120 LEU A N 1
ATOM 936 C CA . LEU A 1 120 ? 8.128 -10.985 7.967 1.00 95.50 120 LEU A CA 1
ATOM 937 C C . LEU A 1 120 ? 7.695 -11.168 9.430 1.00 95.50 120 LEU A C 1
ATOM 939 O O . LEU A 1 120 ? 8.475 -11.667 10.233 1.00 95.50 120 LEU A O 1
ATOM 943 N N . GLY A 1 121 ? 6.473 -10.756 9.791 1.00 94.44 121 GLY A N 1
ATOM 944 C CA . GLY A 1 121 ? 5.947 -10.889 11.146 1.00 94.44 121 GLY A CA 1
ATOM 945 C C . GLY A 1 121 ? 6.654 -9.999 12.168 1.00 94.44 121 GLY A C 1
ATOM 946 O O . GLY A 1 121 ? 6.663 -10.335 13.343 1.00 94.44 121 GLY A O 1
ATOM 947 N N . ILE A 1 122 ? 7.246 -8.879 11.748 1.00 96.56 122 ILE A N 1
ATOM 948 C CA . ILE A 1 122 ? 7.987 -7.961 12.625 1.00 96.56 122 ILE A CA 1
ATOM 949 C C . ILE A 1 122 ? 7.027 -6.995 13.332 1.00 96.56 122 ILE A C 1
ATOM 951 O O . ILE A 1 122 ? 7.122 -6.797 14.540 1.00 96.56 122 ILE A O 1
ATOM 955 N N . TYR A 1 123 ? 6.074 -6.401 12.608 1.00 95.31 123 TYR A N 1
ATOM 956 C CA . TYR A 1 123 ? 5.178 -5.390 13.184 1.00 95.31 123 TYR A CA 1
ATOM 957 C C . TYR A 1 123 ? 4.185 -5.930 14.223 1.00 95.31 123 TYR A C 1
ATOM 959 O O . TYR A 1 123 ? 4.047 -5.277 15.257 1.00 95.31 123 TYR A O 1
ATOM 967 N N . PRO A 1 124 ? 3.520 -7.091 14.038 1.00 94.56 124 PRO A N 1
ATOM 968 C CA . PRO A 1 124 ? 2.556 -7.563 15.033 1.00 94.56 124 PRO A CA 1
ATOM 969 C C . PRO A 1 124 ? 3.179 -7.824 16.420 1.00 94.56 124 PRO A C 1
ATOM 971 O O . PRO A 1 124 ? 2.652 -7.293 17.398 1.00 94.56 124 PRO A O 1
ATOM 974 N N . PRO A 1 125 ? 4.323 -8.531 16.555 1.00 96.38 125 PRO A N 1
ATOM 975 C CA . PRO A 1 125 ? 4.988 -8.695 17.848 1.00 96.38 125 PRO A CA 1
ATOM 976 C C . PRO A 1 125 ? 5.475 -7.380 18.459 1.00 96.38 125 PRO A C 1
ATOM 978 O O . PRO A 1 125 ? 5.388 -7.221 19.671 1.00 96.38 125 PRO A O 1
ATOM 981 N N . LEU A 1 126 ? 5.952 -6.425 17.652 1.00 95.81 126 LEU A N 1
ATOM 982 C CA . LEU A 1 126 ? 6.374 -5.112 18.156 1.00 95.81 126 LEU A CA 1
ATOM 983 C C . LEU A 1 126 ? 5.199 -4.300 18.716 1.00 95.81 126 LEU A C 1
ATOM 985 O O . LEU A 1 126 ? 5.336 -3.667 19.761 1.00 95.81 126 LEU A O 1
ATOM 989 N N . ILE A 1 127 ? 4.038 -4.342 18.057 1.00 94.25 127 ILE A N 1
ATOM 990 C CA . ILE A 1 127 ? 2.814 -3.702 18.558 1.00 94.25 127 ILE A CA 1
ATOM 991 C C . ILE A 1 127 ? 2.372 -4.369 19.865 1.00 94.25 127 ILE A C 1
ATOM 993 O O . ILE A 1 127 ? 2.085 -3.672 20.836 1.00 94.25 127 ILE A O 1
ATOM 997 N N . PHE A 1 128 ? 2.373 -5.705 19.930 1.00 94.88 128 PHE A N 1
ATOM 998 C CA . PHE A 1 128 ? 2.016 -6.425 21.156 1.00 94.88 128 PHE A CA 1
ATOM 999 C C . PHE A 1 128 ? 3.004 -6.198 22.298 1.00 94.88 128 PHE A C 1
ATOM 1001 O O . PHE A 1 128 ? 2.577 -6.076 23.442 1.00 94.88 128 PHE A O 1
ATOM 1008 N N . LEU A 1 129 ? 4.299 -6.073 22.003 1.00 96.38 129 LEU A N 1
ATOM 1009 C CA . LEU A 1 129 ? 5.300 -5.669 22.986 1.00 96.38 129 LE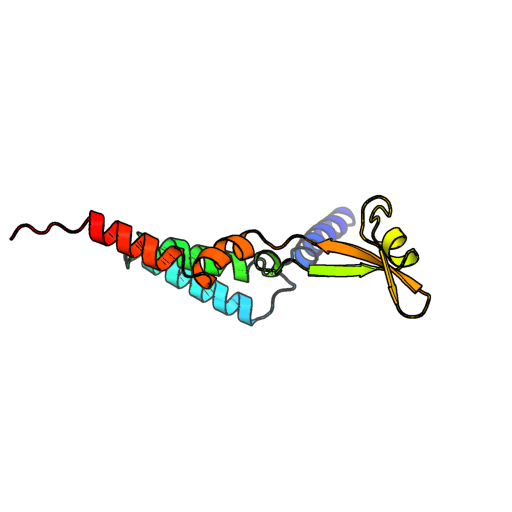U A CA 1
ATOM 1010 C C . LEU A 1 129 ? 4.975 -4.279 23.547 1.00 96.38 129 LEU A C 1
ATOM 1012 O O . LEU A 1 129 ? 4.952 -4.108 24.761 1.00 96.38 129 LEU A O 1
ATOM 1016 N N . GLY A 1 130 ? 4.662 -3.311 22.678 1.00 93.81 130 GLY A N 1
ATOM 1017 C CA . GLY A 1 130 ? 4.257 -1.965 23.089 1.00 93.81 130 GLY A CA 1
ATOM 1018 C C . GLY A 1 130 ? 3.013 -1.963 23.981 1.00 93.81 130 GLY A C 1
ATOM 1019 O O . GLY A 1 130 ? 3.014 -1.312 25.021 1.00 93.81 130 GLY A O 1
ATOM 1020 N N . ILE A 1 131 ? 1.987 -2.743 23.626 1.00 93.62 131 ILE A N 1
ATOM 1021 C CA . ILE A 1 131 ? 0.776 -2.913 24.449 1.00 93.62 131 ILE A CA 1
ATOM 1022 C C . ILE A 1 131 ? 1.118 -3.560 25.800 1.00 93.62 131 ILE A C 1
ATOM 1024 O O . ILE A 1 131 ? 0.640 -3.105 26.838 1.00 93.62 131 ILE A O 1
ATOM 1028 N N . GLY A 1 132 ? 1.984 -4.577 25.812 1.00 93.50 132 GLY A N 1
ATOM 1029 C CA . GLY A 1 132 ? 2.452 -5.226 27.038 1.00 93.50 132 GLY A CA 1
ATOM 1030 C C . GLY A 1 132 ? 3.191 -4.264 27.971 1.00 93.50 132 GLY A C 1
ATOM 1031 O O . GLY A 1 132 ? 2.964 -4.292 29.174 1.00 93.50 132 GLY A O 1
ATOM 1032 N N . CYS A 1 133 ? 4.001 -3.353 27.425 1.00 94.94 133 CYS A N 1
ATOM 1033 C CA . CYS A 1 133 ? 4.661 -2.297 28.197 1.00 94.94 133 CYS A CA 1
ATOM 1034 C C . CYS A 1 133 ? 3.692 -1.240 28.756 1.00 94.94 133 CYS A C 1
ATOM 1036 O O . CYS A 1 133 ? 4.036 -0.567 29.722 1.00 94.94 133 CYS A O 1
ATOM 1038 N N . MET A 1 134 ? 2.512 -1.068 28.152 1.00 93.81 134 MET A N 1
ATOM 1039 C CA . MET A 1 134 ? 1.474 -0.137 28.621 1.00 93.81 134 MET A CA 1
ATOM 1040 C C . MET A 1 134 ? 0.472 -0.787 29.583 1.00 93.81 134 MET A C 1
ATOM 1042 O O . MET A 1 134 ? -0.366 -0.089 30.148 1.00 93.81 134 MET A O 1
ATOM 1046 N N . THR A 1 135 ? 0.527 -2.109 29.751 1.00 90.44 135 THR A N 1
ATOM 1047 C CA . THR A 1 135 ? -0.382 -2.836 30.638 1.00 90.44 135 THR A CA 1
ATOM 1048 C C . THR A 1 135 ? 0.112 -2.704 32.076 1.00 90.44 135 THR A C 1
ATOM 1050 O O . THR A 1 135 ? 1.228 -3.115 32.388 1.00 90.44 135 THR A O 1
ATOM 1053 N N . ASP A 1 136 ? -0.717 -2.128 32.947 1.00 89.69 136 ASP A N 1
ATOM 1054 C CA . ASP A 1 136 ? -0.470 -2.136 34.388 1.00 89.69 136 ASP A CA 1
ATOM 1055 C C . ASP A 1 136 ? -0.867 -3.502 34.966 1.00 89.69 136 ASP A C 1
ATOM 1057 O O . ASP A 1 136 ? -1.909 -4.060 34.618 1.00 89.69 136 ASP A O 1
ATOM 1061 N N . PHE A 1 137 ? -0.012 -4.055 35.823 1.00 85.75 137 PHE A N 1
ATOM 1062 C CA . PHE A 1 137 ? -0.233 -5.338 36.496 1.00 85.75 137 PHE A CA 1
ATOM 1063 C C . PHE A 1 137 ? -0.707 -5.162 37.950 1.00 85.75 137 PHE A C 1
ATOM 1065 O O . PHE A 1 137 ? -0.857 -6.155 38.666 1.00 85.75 137 PHE A O 1
ATOM 1072 N N . GLY A 1 138 ? -0.925 -3.922 38.403 1.00 83.62 138 GLY A N 1
ATOM 1073 C CA . GLY A 1 138 ? -1.598 -3.627 39.669 1.00 83.62 138 GLY A CA 1
ATOM 1074 C C . GLY A 1 138 ? -3.110 -3.938 39.633 1.00 83.62 138 GLY A C 1
ATOM 1075 O O . GLY A 1 138 ? -3.715 -3.829 38.566 1.00 83.62 138 GLY A O 1
ATOM 1076 N N . PRO A 1 139 ? -3.717 -4.357 40.765 1.00 73.31 139 PRO A N 1
ATOM 1077 C CA . PRO A 1 139 ? -5.157 -4.615 40.882 1.00 73.31 139 PRO A CA 1
ATOM 1078 C C . PRO A 1 139 ? -6.015 -3.345 40.956 1.00 73.31 139 PRO A C 1
ATOM 1080 O O . PRO A 1 139 ? -5.543 -2.330 41.518 1.00 73.31 139 PRO A O 1
#

Foldseek 3Di:
DVVVVVVVVVVVVCVVPQCQVVADPVLVVQLVVLVVLCCCCPVVVDVVVPSNVVSVLSNVCSSPVQLQFAWDWDWAFPVVCVVVVNDQPPFDWDADPNTITGTDTDHGHPVNVVCVCVVVVNPVVVVVVVVVVVDDPDD

pLDDT: mean 85.94, std 10.25, range [57.06, 97.06]

Radius of gyration: 23.13 Å; Cα contacts (8 Å, |Δi|>4): 129; chains: 1; bounding box: 45×48×72 Å

Sequence (139 aa):
MEIIDGFLKAITGIFEESGLLTLNWQNYVMIAVSIVLLYLAIKKQYEPLLLLPIAFGMLLVNLYPAIMNPPSVQLLTAEQCAAQHVELAGHAQRVIGGVTYYENPTYGGLLYYLYQGVKLGIYPPLIFLGIGCMTDFGP

Solvent-accessible surface area (backbone atoms only — not comparable to full-atom values): 7790 Å² total; per-residue (Å²): 110,69,68,58,54,52,50,50,50,50,53,49,46,51,49,68,68,34,62,72,68,76,55,55,74,66,31,56,54,45,34,55,50,17,52,52,40,36,46,37,12,69,77,68,56,49,58,44,85,58,38,33,60,52,18,51,51,47,30,49,46,44,60,42,56,67,38,50,34,70,60,46,72,45,78,29,41,71,69,51,26,63,75,66,73,48,70,78,84,84,43,60,74,48,73,60,97,88,45,64,23,35,43,48,77,43,80,46,20,70,56,32,60,60,48,43,37,57,76,73,54,50,46,63,58,52,52,50,49,53,51,56,73,68,56,77,88,76,134

Mean predicted aligned error: 9.2 Å